Protein AF-A0A6B2CZ96-F1 (afdb_monomer)

Mean predicted aligned error: 2.51 Å

Foldseek 3Di:
DVVVQDDAQFEEEEELCPPVPVVLVSVVSRYQYEYEHQCNPVNVVVCVVSVHHYDHDDLQPDQPPAAAGQEYDYDPPLVVDDVVRSVVSVVSRVRNHDVSHYD

Structure (mmCIF, N/CA/C/O backbone):
data_AF-A0A6B2CZ96-F1
#
_entry.id   AF-A0A6B2CZ96-F1
#
loop_
_atom_site.group_PDB
_atom_site.id
_atom_site.type_symbol
_atom_site.label_atom_id
_atom_site.label_alt_id
_atom_site.label_comp_id
_atom_site.label_asym_id
_atom_site.label_entity_id
_atom_site.label_seq_id
_atom_site.pdbx_PDB_ins_code
_atom_site.Cartn_x
_atom_site.Cartn_y
_atom_site.Cartn_z
_atom_site.occupancy
_atom_site.B_iso_or_equiv
_atom_site.auth_seq_id
_atom_site.auth_comp_id
_atom_site.auth_asym_id
_atom_site.auth_atom_id
_atom_site.pdbx_PDB_model_num
ATOM 1 N N . MET A 1 1 ? -0.305 -10.198 12.529 1.00 73.44 1 MET A N 1
ATOM 2 C CA . MET A 1 1 ? 0.525 -8.961 12.439 1.00 73.44 1 MET A CA 1
ATOM 3 C C . MET A 1 1 ? -0.360 -7.717 12.386 1.00 73.44 1 MET A C 1
ATOM 5 O O . MET A 1 1 ? -0.456 -7.042 13.400 1.00 73.44 1 MET A O 1
ATOM 9 N N . VAL A 1 2 ? -1.093 -7.482 11.290 1.00 88.50 2 VAL A N 1
ATOM 10 C CA . VAL A 1 2 ? -2.075 -6.378 11.165 1.00 88.50 2 VAL A CA 1
ATOM 11 C C . VAL A 1 2 ? -3.259 -6.518 12.136 1.00 88.50 2 VAL A C 1
ATOM 13 O O . VAL A 1 2 ? -3.717 -5.536 12.708 1.00 88.50 2 VAL A O 1
ATOM 16 N N . GLU A 1 3 ? -3.700 -7.746 12.418 1.00 91.25 3 GLU A N 1
ATOM 17 C CA . GLU A 1 3 ? -4.827 -8.058 13.323 1.00 91.25 3 GLU A CA 1
ATOM 18 C C . GLU A 1 3 ? -4.699 -7.545 14.764 1.00 91.25 3 GLU A C 1
ATOM 20 O O . GLU A 1 3 ? -5.697 -7.449 15.471 1.00 91.25 3 GLU A O 1
ATOM 25 N N . ARG A 1 4 ? -3.478 -7.224 15.212 1.00 91.69 4 ARG A N 1
ATOM 26 C CA . ARG A 1 4 ? -3.238 -6.657 16.546 1.00 91.69 4 ARG A CA 1
ATOM 27 C C . ARG A 1 4 ? -3.547 -5.164 16.608 1.00 91.69 4 ARG A C 1
ATOM 29 O O . ARG A 1 4 ? -3.772 -4.642 17.692 1.00 91.69 4 ARG A O 1
ATOM 36 N N . TRP A 1 5 ? -3.529 -4.501 15.458 1.00 91.75 5 TRP A N 1
ATOM 37 C CA . TRP A 1 5 ? -3.594 -3.049 15.336 1.00 91.75 5 TRP A CA 1
ATOM 38 C C . TRP A 1 5 ? -4.868 -2.592 14.633 1.00 91.75 5 TRP A C 1
ATOM 40 O O . TRP A 1 5 ? -5.369 -1.505 14.894 1.00 91.75 5 TRP A O 1
ATOM 50 N N . CYS A 1 6 ? -5.422 -3.425 13.753 1.00 93.25 6 CYS A N 1
ATOM 51 C CA . CYS A 1 6 ? -6.574 -3.079 12.936 1.00 93.25 6 CYS A CA 1
ATOM 52 C C . CYS A 1 6 ? -7.708 -4.088 13.082 1.00 93.25 6 CYS A C 1
ATOM 54 O O . CYS A 1 6 ? -7.501 -5.305 13.094 1.00 93.25 6 CYS A O 1
ATOM 56 N N . ALA A 1 7 ? -8.928 -3.554 13.130 1.00 92.50 7 ALA A N 1
ATOM 57 C CA . ALA A 1 7 ? -10.147 -4.345 13.105 1.00 92.50 7 ALA A CA 1
ATOM 58 C C . ALA A 1 7 ? -10.249 -5.160 11.807 1.00 92.50 7 ALA A C 1
ATOM 60 O O . ALA A 1 7 ? -9.719 -4.786 10.761 1.00 92.50 7 ALA A O 1
ATOM 61 N N . ARG A 1 8 ? -10.968 -6.281 11.858 1.00 91.81 8 ARG A N 1
ATOM 62 C CA . ARG A 1 8 ? -11.251 -7.080 10.661 1.00 91.81 8 ARG A CA 1
ATOM 63 C C . ARG A 1 8 ? -12.026 -6.242 9.638 1.00 91.81 8 ARG A C 1
ATOM 65 O O . ARG A 1 8 ? -12.912 -5.485 10.022 1.00 91.81 8 ARG A O 1
ATOM 72 N N . GLY A 1 9 ? -11.700 -6.382 8.354 1.00 94.50 9 GLY A N 1
ATOM 73 C CA . GLY A 1 9 ? -12.296 -5.562 7.293 1.00 94.50 9 GLY A CA 1
ATOM 74 C C . GLY A 1 9 ? -11.670 -4.177 7.132 1.00 94.50 9 GLY A C 1
ATOM 75 O O . GLY A 1 9 ? -12.072 -3.456 6.226 1.00 94.50 9 GLY A O 1
ATOM 76 N N . ALA A 1 10 ? -10.694 -3.807 7.968 1.00 97.38 10 ALA A N 1
ATOM 77 C CA . ALA A 1 10 ? -9.942 -2.570 7.800 1.00 97.38 10 ALA A CA 1
ATOM 78 C C . ALA A 1 10 ? -9.255 -2.495 6.428 1.00 97.38 10 ALA A C 1
ATOM 80 O O . ALA A 1 10 ? -8.878 -3.514 5.836 1.00 97.38 10 ALA A O 1
ATOM 81 N N . SER A 1 11 ? -9.076 -1.266 5.960 1.00 97.94 11 SER A N 1
ATOM 82 C CA . SER A 1 11 ? -8.336 -0.941 4.750 1.00 97.94 11 SER A CA 1
ATOM 83 C C . SER A 1 11 ? -6.829 -1.009 4.995 1.00 97.94 11 SER A C 1
ATOM 85 O O . SER A 1 11 ? -6.306 -0.412 5.939 1.00 97.94 11 SER A O 1
ATOM 87 N N . VAL A 1 12 ? -6.123 -1.749 4.142 1.00 98.00 12 VAL A N 1
ATOM 88 C CA . VAL A 1 12 ? -4.675 -1.954 4.243 1.00 98.00 12 VAL A CA 1
ATOM 89 C C . VAL A 1 12 ? -4.012 -1.617 2.914 1.00 98.00 12 VAL A C 1
ATOM 91 O O . VAL A 1 12 ? -4.439 -2.094 1.860 1.00 98.00 12 VAL A O 1
ATOM 94 N N . VAL A 1 13 ? -2.956 -0.809 2.968 1.00 98.12 13 VAL A N 1
ATOM 95 C CA . VAL A 1 13 ? -2.100 -0.510 1.815 1.00 98.12 13 VAL A CA 1
ATOM 96 C C . VAL A 1 13 ? -0.812 -1.309 1.944 1.00 98.12 13 VAL A C 1
ATOM 98 O O . VAL A 1 13 ? -0.070 -1.118 2.899 1.00 98.12 13 VAL A O 1
ATOM 101 N N . ASP A 1 14 ? -0.560 -2.201 0.995 1.00 98.00 14 ASP A N 1
ATOM 102 C CA . ASP A 1 14 ? 0.669 -2.993 0.913 1.00 98.00 14 ASP A CA 1
ATOM 103 C C . ASP A 1 14 ? 1.612 -2.332 -0.094 1.00 98.00 14 ASP A C 1
ATOM 105 O O . ASP A 1 14 ? 1.223 -2.115 -1.240 1.00 98.00 14 ASP A O 1
ATOM 109 N N . LEU A 1 15 ? 2.799 -1.923 0.339 1.00 98.00 15 LEU A N 1
ATOM 110 C CA . LEU A 1 15 ? 3.732 -1.090 -0.424 1.00 98.00 15 LEU A CA 1
ATOM 111 C C . LEU A 1 15 ? 4.943 -1.921 -0.838 1.00 98.00 15 LEU A C 1
ATOM 113 O O . LEU A 1 15 ? 5.432 -2.702 -0.030 1.00 98.00 15 LEU A O 1
ATOM 117 N N . GLY A 1 16 ? 5.433 -1.732 -2.069 1.00 97.00 16 GLY A N 1
ATOM 118 C CA . GLY A 1 16 ? 6.464 -2.608 -2.645 1.00 97.00 16 GLY A CA 1
ATOM 119 C C . GLY A 1 16 ? 5.979 -4.057 -2.672 1.00 97.00 16 GLY A C 1
ATOM 120 O O . GLY A 1 16 ? 6.645 -4.965 -2.188 1.00 97.00 16 GLY A O 1
ATOM 121 N N . ALA A 1 17 ? 4.733 -4.228 -3.112 1.00 97.50 17 ALA A N 1
ATOM 122 C CA . ALA A 1 17 ? 3.938 -5.395 -2.788 1.00 97.50 17 ALA A CA 1
ATOM 123 C C . ALA A 1 17 ? 4.302 -6.651 -3.585 1.00 97.50 17 ALA A C 1
ATOM 125 O O . ALA A 1 17 ? 3.801 -7.721 -3.240 1.00 97.50 17 ALA A O 1
ATOM 126 N N . GLN A 1 18 ? 5.104 -6.578 -4.654 1.00 95.88 18 GLN A N 1
ATOM 127 C CA . GLN A 1 18 ? 5.504 -7.783 -5.378 1.00 95.88 18 GLN A CA 1
ATOM 128 C C . GLN A 1 18 ? 6.216 -8.787 -4.453 1.00 95.88 18 GLN A C 1
ATOM 130 O O . GLN A 1 18 ? 7.035 -8.397 -3.627 1.00 95.88 18 GLN A O 1
ATOM 135 N N . PRO A 1 19 ? 5.947 -10.104 -4.586 1.00 96.88 19 PRO A N 1
ATOM 136 C CA . PRO A 1 19 ? 5.097 -10.783 -5.577 1.00 96.88 19 PRO A CA 1
ATOM 137 C C . PRO A 1 19 ? 3.635 -11.007 -5.115 1.00 96.88 19 PRO A C 1
ATOM 139 O O . PRO A 1 19 ? 3.002 -12.000 -5.468 1.00 96.88 19 PRO A O 1
ATOM 142 N N . PHE A 1 20 ? 3.092 -10.092 -4.311 1.00 97.88 20 PHE A N 1
ATOM 143 C CA . PHE A 1 20 ? 1.713 -10.019 -3.793 1.00 97.88 20 PHE A CA 1
ATOM 144 C C . PHE A 1 20 ? 1.319 -11.081 -2.766 1.00 97.88 20 PHE A C 1
ATOM 146 O O . PHE A 1 20 ? 0.142 -11.229 -2.438 1.00 97.88 20 PHE A O 1
ATOM 153 N N . ILE A 1 21 ? 2.282 -11.819 -2.213 1.00 97.31 21 ILE A N 1
ATOM 154 C CA . ILE A 1 21 ? 2.011 -12.891 -1.242 1.00 97.31 21 ILE A CA 1
ATOM 155 C C . ILE A 1 21 ? 1.408 -12.330 0.047 1.00 97.31 21 ILE A C 1
ATOM 157 O O . ILE A 1 21 ? 0.414 -12.863 0.548 1.00 97.31 21 ILE A O 1
ATOM 161 N N . VAL A 1 22 ? 1.966 -11.228 0.553 1.00 97.25 22 VAL A N 1
ATOM 162 C CA . VAL A 1 22 ? 1.443 -10.529 1.734 1.00 97.25 22 VAL A CA 1
ATOM 163 C C . VAL A 1 22 ? 0.055 -9.967 1.433 1.00 97.25 22 VAL A C 1
ATOM 165 O O . VAL A 1 22 ? -0.882 -10.212 2.197 1.00 97.25 22 VAL A O 1
ATOM 168 N N . SER A 1 23 ? -0.120 -9.326 0.276 1.00 98.31 23 SER A N 1
ATOM 169 C CA . SER A 1 23 ? -1.407 -8.774 -0.151 1.00 98.31 23 SER A CA 1
ATOM 170 C C . SER A 1 23 ? -2.498 -9.850 -0.237 1.00 98.31 23 SER A C 1
ATOM 172 O O . SER A 1 23 ? -3.600 -9.668 0.282 1.00 98.31 23 SER A O 1
ATOM 174 N N . CYS A 1 24 ? -2.185 -11.001 -0.842 1.00 98.25 24 CYS A N 1
ATOM 175 C CA . CYS A 1 24 ? -3.070 -12.162 -0.930 1.00 98.25 24 CYS A CA 1
ATOM 176 C C . CYS A 1 24 ? -3.446 -12.700 0.455 1.00 98.25 24 CYS A C 1
ATOM 178 O O . CYS A 1 24 ? -4.620 -12.973 0.711 1.00 98.25 24 CYS A O 1
ATOM 180 N N . ALA A 1 25 ? -2.470 -12.842 1.356 1.00 97.25 25 ALA A N 1
ATOM 181 C CA . ALA A 1 25 ? -2.714 -13.323 2.711 1.00 97.25 25 ALA A CA 1
ATOM 182 C C . ALA A 1 25 ? -3.647 -12.372 3.478 1.00 97.25 25 ALA A C 1
ATOM 184 O O . ALA A 1 25 ? -4.642 -12.812 4.052 1.00 97.25 25 ALA A O 1
ATOM 185 N N . LEU A 1 26 ? -3.391 -11.063 3.417 1.00 97.25 26 LEU A N 1
ATOM 186 C CA . LEU A 1 26 ? -4.245 -10.047 4.036 1.00 97.25 26 LEU A CA 1
ATOM 187 C C . LEU A 1 26 ? -5.662 -10.056 3.442 1.00 97.25 26 LEU A C 1
ATOM 189 O O . LEU A 1 26 ? -6.647 -9.996 4.184 1.00 97.25 26 LEU A O 1
ATOM 193 N N . LYS A 1 27 ? -5.794 -10.217 2.121 1.00 97.88 27 LYS A N 1
ATOM 194 C CA . LYS A 1 27 ? -7.102 -10.329 1.465 1.00 97.88 27 LYS A CA 1
ATOM 195 C C . LYS A 1 27 ? -7.861 -11.570 1.941 1.00 97.88 27 LYS A C 1
ATOM 197 O O . LYS A 1 27 ? -9.035 -11.466 2.289 1.00 97.88 27 LYS A O 1
ATOM 202 N N . ALA A 1 28 ? -7.187 -12.718 2.048 1.00 97.12 28 ALA A N 1
ATOM 203 C CA . ALA A 1 28 ? -7.764 -13.963 2.560 1.00 97.12 28 ALA A CA 1
ATOM 204 C C . ALA A 1 28 ? -8.176 -13.877 4.043 1.00 97.12 28 ALA A C 1
ATOM 206 O O . ALA A 1 28 ? -9.151 -14.505 4.456 1.00 97.12 28 ALA A O 1
ATOM 2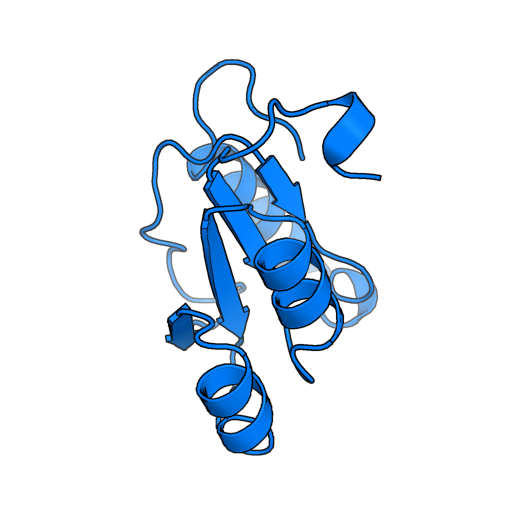07 N N . MET A 1 29 ? -7.486 -13.060 4.845 1.00 95.94 29 MET A N 1
ATOM 208 C CA . MET A 1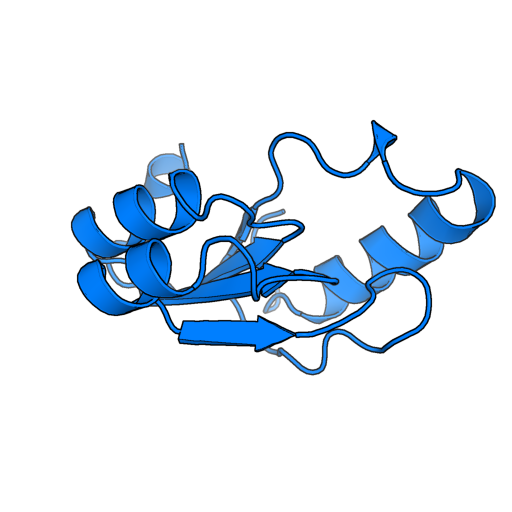 29 ? -7.871 -12.762 6.234 1.00 95.94 29 MET A CA 1
ATOM 209 C C . MET A 1 29 ? -9.115 -11.853 6.336 1.00 95.94 29 MET A C 1
ATOM 211 O O . MET A 1 29 ? -9.732 -11.753 7.405 1.00 95.94 29 MET A O 1
ATOM 215 N N . GLY A 1 30 ? -9.534 -11.244 5.223 1.00 96.75 30 GLY A N 1
ATOM 216 C CA . GLY A 1 30 ? -10.734 -10.417 5.116 1.00 96.75 30 GLY A CA 1
ATOM 217 C C . GLY A 1 30 ? -10.485 -8.917 5.264 1.00 96.75 30 GLY A C 1
ATOM 218 O O . GLY A 1 30 ? -11.402 -8.212 5.672 1.00 96.75 30 GLY A O 1
ATOM 219 N N . TYR A 1 31 ? -9.273 -8.432 4.986 1.00 98.06 31 TYR A N 1
ATOM 220 C CA . TYR A 1 31 ? -8.978 -6.996 4.899 1.00 98.06 31 TYR A CA 1
ATOM 221 C C . TYR A 1 31 ? -9.301 -6.431 3.510 1.00 98.06 31 TYR A C 1
ATOM 223 O O . TYR A 1 31 ? -9.304 -7.159 2.510 1.00 98.06 31 TYR A O 1
ATOM 231 N N . ASP A 1 32 ? -9.537 -5.121 3.433 1.00 97.62 32 ASP A N 1
ATOM 232 C CA . ASP A 1 32 ? -9.647 -4.419 2.155 1.00 97.62 32 ASP A CA 1
ATOM 233 C C . ASP A 1 32 ? -8.265 -3.955 1.682 1.00 97.62 32 ASP A C 1
ATOM 235 O O . ASP A 1 32 ? -7.745 -2.931 2.119 1.00 97.62 32 ASP A O 1
ATOM 239 N N . VAL A 1 33 ? -7.634 -4.770 0.836 1.00 98.12 33 VAL A N 1
ATOM 240 C CA . VAL A 1 33 ? -6.227 -4.600 0.456 1.00 98.12 33 VAL A CA 1
ATOM 241 C C . VAL A 1 33 ? -6.082 -3.856 -0.867 1.00 98.12 33 VAL A C 1
ATOM 243 O O . VAL A 1 33 ? -6.636 -4.275 -1.889 1.00 98.12 33 VAL A O 1
ATOM 246 N N . THR A 1 34 ? -5.258 -2.808 -0.855 1.00 98.38 34 THR A N 1
ATOM 247 C CA . THR A 1 34 ? -4.679 -2.187 -2.053 1.00 98.38 34 THR A CA 1
ATOM 248 C C . THR A 1 34 ? -3.169 -2.415 -2.055 1.00 98.38 34 THR A C 1
ATOM 250 O O . THR A 1 34 ? -2.473 -1.920 -1.177 1.00 98.38 34 THR A O 1
ATOM 253 N N . ALA A 1 35 ? -2.666 -3.153 -3.040 1.00 98.31 35 ALA A N 1
ATOM 254 C CA . ALA A 1 35 ? -1.243 -3.365 -3.271 1.00 98.31 35 ALA A CA 1
ATOM 255 C C . ALA A 1 35 ? -0.673 -2.267 -4.178 1.00 98.31 35 ALA A C 1
ATOM 257 O O . ALA A 1 35 ? -1.308 -1.874 -5.159 1.00 98.31 35 ALA A O 1
ATOM 258 N N . VAL A 1 36 ? 0.525 -1.788 -3.865 1.00 98.25 36 VAL A N 1
ATOM 259 C CA . VAL A 1 36 ? 1.229 -0.733 -4.590 1.00 98.25 36 VAL A CA 1
ATOM 260 C C . VAL A 1 36 ? 2.625 -1.216 -4.933 1.00 98.25 36 VAL A C 1
ATOM 262 O O . VAL A 1 36 ? 3.367 -1.647 -4.053 1.00 98.25 36 VAL A O 1
ATOM 265 N N . ASP A 1 37 ? 2.987 -1.129 -6.207 1.00 98.00 37 ASP A N 1
ATOM 266 C CA . ASP A 1 37 ? 4.309 -1.527 -6.682 1.00 98.00 37 ASP A CA 1
ATOM 267 C C . ASP A 1 37 ? 4.744 -0.679 -7.886 1.00 98.00 37 ASP A C 1
ATOM 269 O O . ASP A 1 37 ? 3.897 -0.158 -8.617 1.00 98.00 37 ASP A O 1
ATOM 273 N N . VAL A 1 38 ? 6.052 -0.532 -8.098 1.00 97.38 38 VAL A N 1
ATOM 274 C CA . VAL A 1 38 ? 6.615 0.219 -9.228 1.00 97.38 38 VAL A CA 1
ATOM 275 C C . VAL A 1 38 ? 6.557 -0.579 -10.530 1.00 97.38 38 VAL A C 1
ATOM 277 O O . VAL A 1 38 ? 6.374 0.006 -11.597 1.00 97.38 38 VAL A O 1
ATOM 280 N N . GLU A 1 39 ? 6.645 -1.905 -10.453 1.00 96.94 39 GLU A N 1
ATOM 281 C CA . GLU A 1 39 ? 6.627 -2.811 -11.602 1.00 96.94 39 GLU A CA 1
ATOM 282 C C . GLU A 1 39 ? 5.759 -4.036 -11.283 1.00 96.94 39 GLU A C 1
ATOM 284 O O . GLU A 1 39 ? 6.261 -5.146 -11.154 1.00 96.94 39 GLU A O 1
ATOM 289 N N . PRO A 1 40 ? 4.433 -3.880 -11.121 1.00 97.44 40 PRO A N 1
ATOM 290 C CA . PRO A 1 40 ? 3.570 -4.984 -10.711 1.00 97.44 40 PRO A CA 1
ATOM 291 C C . PRO A 1 40 ? 3.452 -6.108 -11.753 1.00 97.44 40 PRO A C 1
ATOM 293 O O . PRO A 1 40 ? 3.129 -7.243 -11.392 1.00 97.44 40 PRO A O 1
ATOM 296 N N . GLU A 1 41 ? 3.703 -5.810 -13.030 1.00 98.12 41 GLU A N 1
ATOM 297 C CA . GLU A 1 41 ? 3.356 -6.636 -14.190 1.00 98.12 41 GLU A CA 1
ATOM 298 C C . GLU A 1 41 ? 3.806 -8.110 -14.105 1.00 98.12 41 GLU A C 1
ATOM 300 O O . GLU A 1 41 ? 2.958 -8.974 -14.350 1.00 98.12 41 GLU A O 1
ATOM 305 N N . PRO A 1 42 ? 5.058 -8.443 -13.715 1.00 97.50 42 PRO A N 1
ATOM 306 C CA . PRO A 1 42 ? 5.535 -9.828 -13.630 1.00 97.50 42 PRO A CA 1
ATOM 307 C C . PRO A 1 42 ? 4.659 -10.786 -12.811 1.00 97.50 42 PRO A C 1
ATOM 309 O O . PRO A 1 42 ?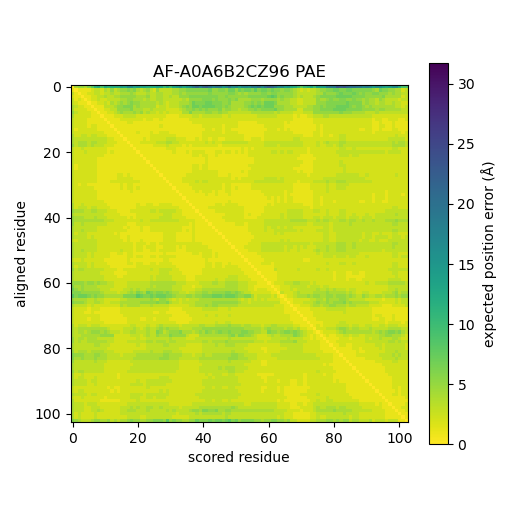 4.561 -11.966 -13.151 1.00 97.50 42 PRO A O 1
ATOM 312 N N . TYR A 1 43 ? 4.006 -10.297 -11.752 1.00 97.44 43 TYR A N 1
ATOM 313 C CA . TYR A 1 43 ? 3.229 -11.129 -10.825 1.00 97.44 43 TYR A CA 1
ATOM 314 C C . TYR A 1 43 ? 1.732 -10.789 -10.794 1.00 97.44 43 TYR A C 1
ATOM 316 O O . TYR A 1 43 ? 1.006 -11.316 -9.950 1.00 97.44 43 TYR A O 1
ATOM 324 N N . MET A 1 44 ? 1.234 -9.967 -11.727 1.00 98.25 44 MET A N 1
ATOM 325 C CA . MET A 1 44 ? -0.193 -9.612 -11.813 1.00 98.25 44 MET A CA 1
ATOM 326 C C . MET A 1 44 ? -1.156 -10.817 -11.774 1.00 98.25 44 MET A C 1
ATOM 328 O O . MET A 1 44 ? -2.145 -10.733 -11.042 1.00 98.25 44 MET A O 1
ATOM 332 N N . PRO A 1 45 ? -0.872 -11.969 -12.425 1.00 98.38 45 PRO A N 1
ATOM 333 C CA . PRO A 1 45 ? -1.748 -13.143 -12.333 1.00 98.38 45 PRO A CA 1
ATOM 334 C C . PRO A 1 45 ? -1.974 -13.663 -10.901 1.00 98.38 45 PRO A C 1
ATOM 336 O O . PRO A 1 45 ? -3.016 -14.257 -10.613 1.00 98.38 45 PRO A O 1
ATOM 339 N N . ILE A 1 46 ? -1.021 -13.448 -9.983 1.00 98.25 46 ILE A N 1
ATOM 340 C CA . ILE A 1 46 ? -1.166 -13.809 -8.563 1.00 98.25 46 ILE A CA 1
ATOM 341 C C . ILE A 1 46 ? -2.170 -12.870 -7.891 1.00 98.25 46 ILE A C 1
ATOM 343 O O . ILE A 1 46 ? -3.115 -13.336 -7.251 1.00 98.25 46 ILE A O 1
ATOM 347 N N . ALA A 1 47 ? -2.004 -11.558 -8.075 1.00 98.06 47 ALA A N 1
ATOM 348 C CA . ALA A 1 47 ? -2.905 -10.558 -7.512 1.00 98.06 47 ALA A CA 1
ATOM 349 C C . ALA A 1 47 ? -4.348 -10.738 -8.015 1.00 98.06 47 ALA A C 1
ATOM 351 O O . ALA A 1 47 ? -5.286 -10.721 -7.214 1.00 98.06 47 ALA A O 1
ATOM 352 N N . GLU A 1 48 ? -4.523 -10.992 -9.315 1.00 98.06 48 GLU A N 1
ATOM 353 C CA . GLU A 1 48 ? -5.825 -11.260 -9.937 1.00 98.06 48 GLU A CA 1
ATOM 354 C C . GLU A 1 48 ? -6.506 -12.488 -9.321 1.00 98.06 48 GLU A C 1
ATOM 356 O O . GLU A 1 48 ? -7.670 -12.420 -8.919 1.00 98.06 48 GLU A O 1
ATOM 361 N N . ARG A 1 49 ? -5.766 -13.593 -9.151 1.00 98.12 49 ARG A N 1
ATOM 362 C CA . ARG A 1 49 ? -6.281 -14.819 -8.521 1.00 98.12 49 ARG A CA 1
ATOM 363 C C . ARG A 1 49 ? -6.745 -14.591 -7.082 1.00 98.12 49 ARG A C 1
ATOM 365 O O . ARG A 1 49 ? -7.689 -15.241 -6.638 1.00 98.12 49 ARG A O 1
ATOM 372 N N . CYS A 1 50 ? -6.099 -13.680 -6.362 1.00 97.88 50 CYS A N 1
ATOM 373 C CA . CYS A 1 50 ? -6.468 -13.308 -4.999 1.00 97.88 50 CYS A CA 1
ATOM 374 C C . CYS A 1 50 ? -7.505 -12.177 -4.929 1.00 97.88 50 CYS A C 1
AT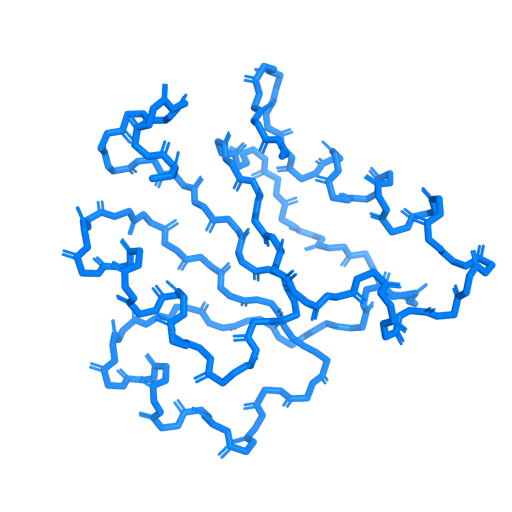OM 376 O O . CYS A 1 50 ? -7.906 -11.805 -3.828 1.00 97.88 50 CYS A O 1
ATOM 378 N N . SER A 1 51 ? -7.938 -11.612 -6.064 1.00 97.50 51 SER A N 1
ATOM 379 C CA . SER A 1 51 ? -8.793 -10.414 -6.110 1.00 97.50 51 SER A CA 1
ATOM 380 C C . SER A 1 51 ? -8.204 -9.221 -5.338 1.00 97.50 51 SER A C 1
ATOM 382 O O . SER A 1 51 ? -8.920 -8.481 -4.656 1.00 97.50 51 SER A O 1
ATOM 384 N N . VAL A 1 52 ? -6.883 -9.049 -5.412 1.00 98.31 52 VAL A N 1
ATOM 385 C CA . VAL A 1 52 ? -6.166 -7.910 -4.829 1.00 98.31 52 VAL A CA 1
ATOM 386 C C . VAL A 1 52 ? -6.199 -6.748 -5.816 1.00 98.31 52 VAL A C 1
ATOM 388 O O . VAL A 1 52 ? -5.868 -6.905 -6.990 1.00 98.31 52 VAL A O 1
ATOM 391 N N . LYS A 1 53 ? -6.584 -5.560 -5.339 1.00 97.94 53 LYS A N 1
ATOM 392 C CA . LYS A 1 53 ? -6.483 -4.332 -6.128 1.00 97.94 53 LYS A CA 1
ATOM 393 C C . LYS A 1 53 ? -5.016 -3.920 -6.198 1.00 97.94 53 LYS A C 1
ATOM 395 O O . LYS A 1 53 ? -4.400 -3.751 -5.151 1.00 97.94 53 LYS A O 1
ATOM 400 N N . VAL A 1 54 ? -4.489 -3.712 -7.401 1.00 98.25 54 VAL A N 1
ATOM 401 C CA . VAL A 1 54 ? -3.097 -3.289 -7.618 1.00 98.25 54 VAL A CA 1
ATOM 402 C C . VAL A 1 54 ? -3.057 -1.884 -8.208 1.00 98.25 54 VAL A C 1
ATOM 404 O O . VAL A 1 54 ? -3.842 -1.551 -9.096 1.00 98.25 54 VAL A O 1
ATOM 407 N N . VAL A 1 55 ? -2.141 -1.054 -7.713 1.00 97.62 55 VAL A N 1
ATOM 408 C CA . VAL A 1 55 ? -1.880 0.299 -8.205 1.00 97.62 55 VAL A CA 1
ATOM 409 C C . VAL A 1 55 ? -0.395 0.421 -8.534 1.00 97.62 55 VAL A C 1
ATOM 411 O O . VAL A 1 55 ? 0.455 0.300 -7.658 1.00 97.62 55 VAL A O 1
ATOM 414 N N . LYS A 1 56 ? -0.074 0.690 -9.803 1.00 97.69 56 LYS A N 1
ATOM 415 C CA . LYS A 1 56 ? 1.306 0.937 -10.233 1.00 97.69 56 LYS A CA 1
ATOM 416 C C . LYS A 1 56 ? 1.748 2.341 -9.834 1.00 97.69 56 LYS A C 1
ATOM 418 O O . LYS A 1 56 ? 1.180 3.295 -10.370 1.00 97.69 56 LYS A O 1
ATOM 423 N N . ARG A 1 57 ? 2.745 2.484 -8.958 1.00 97.00 57 ARG A N 1
ATOM 424 C CA . ARG A 1 57 ? 3.351 3.771 -8.558 1.00 97.00 57 ARG A CA 1
ATOM 425 C C . ARG A 1 57 ? 4.818 3.584 -8.178 1.00 97.00 57 ARG A C 1
ATOM 427 O O 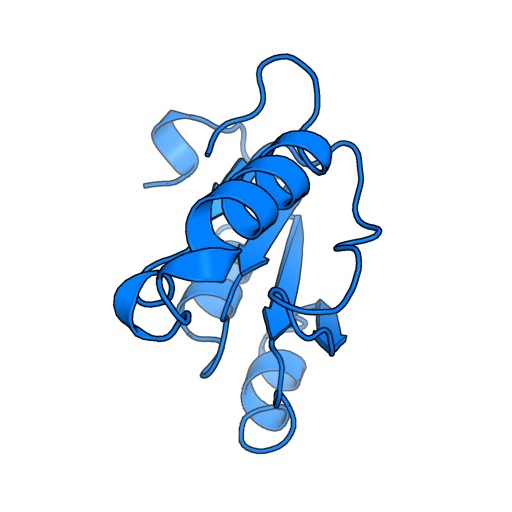. ARG A 1 57 ? 5.153 2.655 -7.453 1.00 97.00 57 ARG A O 1
ATOM 434 N N . ASP A 1 58 ? 5.653 4.530 -8.583 1.00 96.81 58 ASP A N 1
ATOM 435 C CA . ASP A 1 58 ? 6.999 4.710 -8.039 1.00 96.81 58 ASP A CA 1
ATOM 436 C C . ASP A 1 58 ? 6.926 5.526 -6.738 1.00 96.81 58 ASP A C 1
ATOM 438 O O . ASP A 1 58 ? 6.607 6.716 -6.761 1.00 96.81 58 ASP A O 1
ATOM 442 N N . LEU A 1 59 ? 7.220 4.899 -5.595 1.00 95.69 59 LEU A N 1
ATOM 443 C CA . LEU A 1 59 ? 7.158 5.564 -4.289 1.00 95.69 59 LEU A CA 1
ATOM 444 C C . LEU A 1 59 ? 8.153 6.728 -4.160 1.00 95.69 59 LEU A C 1
ATOM 446 O O . LEU A 1 59 ? 7.879 7.677 -3.425 1.00 95.69 59 LEU A O 1
ATOM 450 N N . GLU A 1 60 ? 9.289 6.687 -4.860 1.00 96.19 60 GLU A N 1
ATOM 451 C CA . GLU A 1 60 ? 10.317 7.729 -4.776 1.00 96.19 60 GLU A CA 1
ATOM 452 C C . GLU A 1 60 ? 9.908 8.996 -5.528 1.00 96.19 60 GLU A C 1
ATOM 454 O O . GLU A 1 60 ? 10.248 10.115 -5.132 1.00 96.19 60 GLU A O 1
ATOM 459 N N . ARG A 1 61 ? 9.177 8.826 -6.632 1.00 95.38 61 ARG A N 1
ATOM 460 C CA . ARG A 1 61 ? 8.932 9.898 -7.607 1.00 95.38 61 ARG A CA 1
ATOM 461 C C . ARG A 1 61 ? 7.491 10.364 -7.659 1.00 95.38 61 ARG A C 1
ATOM 463 O O . ARG A 1 61 ? 7.231 11.492 -8.078 1.00 95.38 61 ARG A O 1
ATOM 470 N N . GLU A 1 62 ? 6.555 9.513 -7.267 1.00 95.38 62 GLU A N 1
ATOM 471 C CA . GLU A 1 62 ? 5.129 9.742 -7.438 1.00 95.38 62 GLU A CA 1
ATOM 472 C C . GLU A 1 62 ? 4.417 9.828 -6.086 1.00 95.38 62 GLU A C 1
ATOM 474 O O . GLU A 1 62 ? 4.832 9.264 -5.076 1.00 95.38 62 GLU A O 1
ATOM 479 N N . ARG A 1 63 ? 3.305 10.566 -6.054 1.00 92.38 63 ARG A N 1
ATOM 480 C CA . ARG A 1 63 ? 2.468 10.641 -4.854 1.00 92.38 63 ARG A CA 1
ATOM 481 C C . ARG A 1 63 ? 1.658 9.357 -4.730 1.00 92.38 63 ARG A C 1
ATOM 483 O O . ARG A 1 63 ? 1.132 8.853 -5.720 1.00 92.38 63 ARG A O 1
ATOM 490 N N . LEU A 1 64 ? 1.504 8.871 -3.498 1.00 89.00 64 LEU A N 1
ATOM 491 C CA . LEU A 1 64 ? 0.806 7.612 -3.228 1.00 89.00 64 LEU A CA 1
ATOM 492 C C . LEU A 1 64 ? -0.709 7.687 -3.508 1.00 89.00 64 LEU A C 1
ATOM 494 O O . LEU A 1 64 ? -1.330 6.642 -3.618 1.00 89.00 64 LEU A O 1
ATOM 498 N N . ASP A 1 65 ? -1.304 8.889 -3.621 1.00 89.00 65 ASP A N 1
ATOM 499 C CA . ASP A 1 65 ? -2.721 9.209 -3.944 1.00 89.00 65 ASP A CA 1
ATOM 500 C C . ASP A 1 65 ? -3.830 8.346 -3.295 1.00 89.00 65 ASP A C 1
ATOM 502 O O . ASP A 1 65 ? -5.013 8.481 -3.598 1.00 89.00 65 ASP A O 1
ATOM 506 N N . ILE A 1 66 ? -3.468 7.532 -2.310 1.00 93.12 66 ILE A N 1
ATOM 507 C CA . ILE A 1 66 ? -4.334 6.792 -1.404 1.00 93.12 66 ILE A CA 1
ATOM 508 C C . ILE A 1 66 ? -4.457 7.616 -0.125 1.00 93.12 66 ILE A C 1
ATOM 510 O O . ILE A 1 66 ? -3.479 8.218 0.327 1.00 93.12 66 ILE A O 1
ATOM 514 N N . ARG A 1 67 ? -5.662 7.695 0.441 1.00 94.75 67 ARG A N 1
ATOM 515 C CA . ARG A 1 67 ? -5.963 8.482 1.643 1.00 94.75 67 ARG A CA 1
ATOM 516 C C . ARG A 1 67 ? -6.920 7.715 2.544 1.00 94.75 67 ARG A C 1
ATOM 518 O O . ARG A 1 67 ? -7.817 7.039 2.049 1.00 94.75 67 ARG A O 1
ATOM 525 N N . GLY A 1 68 ? -6.766 7.898 3.852 1.00 95.94 68 GLY A N 1
ATOM 526 C CA . GLY A 1 68 ? -7.681 7.363 4.857 1.00 95.94 68 GLY A CA 1
ATOM 527 C C . GLY A 1 68 ? -7.519 5.873 5.156 1.00 95.94 68 GLY A C 1
ATOM 528 O O . GLY A 1 68 ? -8.432 5.301 5.744 1.00 95.94 68 GLY A O 1
ATOM 529 N N . ALA A 1 69 ? -6.394 5.256 4.783 1.00 97.44 69 ALA A N 1
ATOM 530 C CA . ALA A 1 69 ? -6.131 3.858 5.104 1.00 97.44 69 ALA A CA 1
ATOM 531 C C . ALA A 1 69 ? -5.994 3.646 6.621 1.00 97.44 69 ALA A C 1
ATOM 533 O O . ALA A 1 69 ? -5.505 4.521 7.343 1.00 97.44 69 ALA A O 1
ATOM 534 N N . ASP A 1 70 ? -6.413 2.479 7.109 1.00 98.00 70 ASP A N 1
ATOM 535 C CA . ASP A 1 70 ? -6.269 2.113 8.520 1.00 98.00 70 ASP A CA 1
ATOM 536 C C . ASP A 1 70 ? -4.841 1.666 8.841 1.00 98.00 70 ASP A C 1
ATOM 538 O O . ASP A 1 70 ? -4.342 1.932 9.936 1.00 98.00 70 ASP A O 1
ATOM 542 N N . CYS A 1 71 ? -4.193 1.000 7.883 1.00 97.50 71 CYS A N 1
ATOM 543 C CA . CYS A 1 71 ? -2.843 0.479 8.016 1.00 97.50 71 CYS A CA 1
ATOM 544 C C . CYS A 1 71 ? -2.082 0.549 6.691 1.00 97.50 71 CYS A C 1
ATOM 546 O O . CYS A 1 71 ? -2.649 0.311 5.623 1.00 97.50 71 CYS A O 1
ATOM 548 N N . ALA A 1 72 ? -0.790 0.833 6.774 1.00 97.31 72 ALA A N 1
ATOM 549 C CA . ALA A 1 72 ? 0.167 0.608 5.707 1.00 97.31 72 ALA A CA 1
ATOM 550 C C . ALA A 1 72 ? 1.123 -0.503 6.146 1.00 97.31 72 ALA A C 1
ATOM 552 O O . ALA A 1 72 ? 1.471 -0.587 7.318 1.00 97.31 72 ALA A O 1
ATOM 553 N N . VAL A 1 73 ? 1.521 -1.365 5.217 1.00 96.44 73 VAL A N 1
ATOM 554 C CA . VAL A 1 73 ? 2.504 -2.423 5.450 1.00 96.44 73 VAL A CA 1
ATOM 555 C C . VAL A 1 73 ? 3.559 -2.387 4.353 1.00 96.44 73 VAL A C 1
ATOM 557 O O . VAL A 1 73 ? 3.262 -2.095 3.197 1.00 96.44 73 VAL A O 1
ATOM 560 N N . PHE A 1 74 ? 4.795 -2.675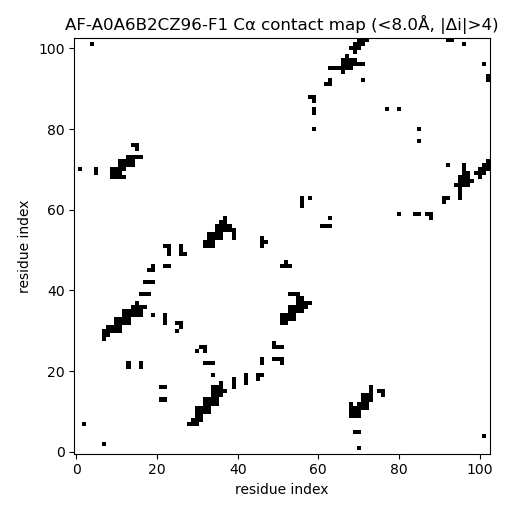 4.734 1.00 94.75 74 PHE A N 1
ATOM 561 C CA . PHE A 1 74 ? 5.921 -2.921 3.842 1.00 94.75 74 PHE A CA 1
ATOM 562 C C . PHE A 1 74 ? 6.842 -3.911 4.556 1.00 94.75 74 PHE A C 1
ATOM 564 O O . PHE A 1 74 ? 7.124 -3.737 5.742 1.00 94.75 74 PHE A O 1
ATOM 571 N N . THR A 1 75 ? 7.257 -4.981 3.882 1.00 89.88 75 THR A N 1
ATOM 572 C CA . THR A 1 75 ? 8.106 -6.015 4.502 1.00 89.88 75 THR A CA 1
ATOM 573 C C . THR A 1 75 ? 9.566 -5.865 4.110 1.00 89.88 75 THR A C 1
ATOM 575 O O . THR A 1 75 ? 10.413 -5.841 4.988 1.00 89.88 75 THR A O 1
ATOM 578 N N . GLU A 1 76 ? 9.843 -5.692 2.820 1.00 89.31 76 GLU A N 1
ATOM 579 C CA . GLU A 1 76 ? 11.194 -5.623 2.250 1.00 89.31 76 GLU A CA 1
ATOM 580 C C . GLU A 1 76 ? 11.172 -4.528 1.167 1.00 89.31 76 GLU A C 1
ATOM 582 O O . GLU A 1 76 ? 10.911 -4.783 -0.007 1.00 89.31 76 GLU A O 1
ATOM 587 N N . VAL A 1 77 ? 11.264 -3.264 1.591 1.00 91.81 77 VAL A N 1
ATOM 588 C CA . VAL A 1 77 ? 11.038 -2.092 0.719 1.00 91.81 77 VAL A CA 1
ATOM 589 C C . VAL A 1 77 ? 12.071 -1.015 0.970 1.00 91.81 77 VAL A C 1
ATOM 591 O O . VAL A 1 77 ? 12.647 -0.492 0.023 1.00 91.81 77 VAL A O 1
ATOM 594 N N . ILE A 1 78 ? 12.310 -0.657 2.235 1.00 93.00 78 ILE A N 1
ATOM 595 C CA . ILE A 1 78 ? 13.162 0.485 2.598 1.00 93.00 78 ILE A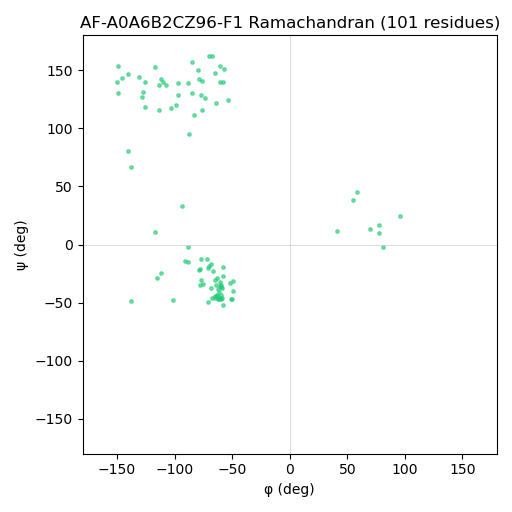 CA 1
ATOM 596 C C . ILE A 1 78 ? 14.586 0.318 2.053 1.00 93.00 78 ILE A C 1
ATOM 598 O O . ILE A 1 78 ? 15.196 1.286 1.614 1.00 93.00 78 ILE A O 1
ATOM 602 N N . GLU A 1 79 ? 15.105 -0.901 2.055 1.00 92.69 79 GLU A N 1
ATOM 603 C CA . GLU A 1 79 ? 16.424 -1.283 1.559 1.00 92.69 79 GLU A CA 1
ATOM 604 C C . GLU A 1 79 ? 16.556 -1.227 0.032 1.00 92.69 79 GLU A C 1
ATOM 606 O O . GLU A 1 79 ? 17.670 -1.126 -0.483 1.00 92.69 79 GLU A O 1
ATOM 611 N N . HIS A 1 80 ? 15.432 -1.258 -0.685 1.00 94.25 80 HIS A N 1
ATOM 612 C CA . HIS A 1 80 ? 15.378 -1.090 -2.135 1.00 94.25 80 HIS A CA 1
ATOM 613 C C . HIS A 1 80 ? 15.247 0.379 -2.550 1.00 94.25 80 HIS A C 1
ATOM 615 O O . HIS A 1 80 ? 15.498 0.711 -3.709 1.00 94.25 80 HIS A O 1
ATOM 621 N N . LEU A 1 81 ? 14.886 1.261 -1.614 1.00 95.50 81 LEU A N 1
ATOM 622 C CA . LEU A 1 81 ? 14.817 2.695 -1.857 1.00 95.50 81 LEU A CA 1
ATOM 623 C C . LEU A 1 81 ? 16.214 3.311 -1.825 1.00 95.50 81 LEU A C 1
ATOM 625 O O . LEU A 1 81 ? 17.058 3.012 -0.975 1.00 95.50 81 LEU A O 1
ATOM 629 N N . HIS A 1 82 ? 16.437 4.278 -2.702 1.00 96.62 82 HIS A N 1
ATOM 630 C CA . HIS A 1 82 ? 17.573 5.162 -2.589 1.00 96.62 82 HIS A CA 1
ATOM 631 C C . HIS A 1 82 ? 17.430 5.990 -1.303 1.00 96.62 82 HIS A C 1
ATOM 633 O O . HIS A 1 82 ? 16.469 6.740 -1.117 1.00 96.62 82 HIS A O 1
ATOM 639 N N . TYR A 1 83 ? 18.425 5.897 -0.416 1.00 95.19 83 TYR A N 1
ATOM 640 C CA . TYR A 1 83 ? 18.399 6.470 0.940 1.00 95.19 83 TYR A CA 1
ATOM 641 C C . TYR A 1 83 ? 17.963 7.946 1.003 1.00 95.19 83 TYR A C 1
ATOM 643 O O . TYR A 1 83 ? 17.347 8.373 1.977 1.00 95.19 83 TYR A O 1
ATOM 651 N N . TYR A 1 84 ? 18.268 8.728 -0.038 1.00 96.88 84 TYR A N 1
ATOM 652 C CA . TYR A 1 84 ? 17.870 10.133 -0.156 1.00 96.88 84 TYR A CA 1
ATOM 653 C C . TYR A 1 84 ? 16.343 10.336 -0.147 1.00 96.88 84 TYR A C 1
ATOM 655 O O . TYR A 1 84 ? 15.867 11.316 0.423 1.00 96.88 84 TYR A O 1
ATOM 663 N N . TYR A 1 85 ? 15.573 9.418 -0.739 1.00 96.62 85 TYR A N 1
ATOM 664 C CA . TYR A 1 85 ? 14.117 9.539 -0.862 1.00 96.62 85 TYR A CA 1
ATOM 665 C C . TYR A 1 85 ? 13.354 8.908 0.308 1.00 96.62 85 TYR A C 1
ATOM 667 O O . TYR A 1 85 ? 12.183 9.229 0.501 1.00 96.62 85 TYR A O 1
ATOM 675 N N . VAL A 1 86 ? 13.995 8.083 1.147 1.00 96.12 86 VAL A N 1
ATOM 676 C CA . VAL A 1 86 ? 13.337 7.387 2.273 1.00 96.12 86 VAL A CA 1
ATOM 677 C C . VAL A 1 86 ? 12.506 8.327 3.166 1.00 96.12 86 VAL A C 1
ATOM 679 O O . VAL A 1 86 ? 11.343 8.006 3.422 1.00 96.12 86 VAL A O 1
ATOM 682 N N . PRO A 1 87 ? 12.994 9.510 3.602 1.00 96.19 87 PRO A N 1
ATOM 683 C CA . PRO A 1 87 ? 12.183 10.411 4.424 1.00 96.19 87 PRO A CA 1
ATOM 684 C C . PRO A 1 87 ? 10.918 10.915 3.713 1.00 96.19 87 PRO A C 1
ATOM 686 O O . PRO A 1 87 ? 9.861 11.034 4.333 1.00 96.19 87 PRO A O 1
ATOM 689 N N . GLN A 1 88 ? 11.012 11.198 2.411 1.00 95.94 88 GLN A N 1
ATOM 690 C CA . GLN A 1 88 ? 9.870 11.611 1.595 1.00 95.94 88 GLN A CA 1
ATOM 691 C C . GLN A 1 88 ? 8.872 10.461 1.446 1.00 95.94 88 GLN A C 1
ATOM 693 O O . GLN A 1 88 ? 7.678 10.676 1.644 1.00 95.94 88 GLN A O 1
ATOM 698 N N . VAL A 1 89 ? 9.352 9.255 1.138 1.00 96.25 89 VAL A N 1
ATOM 699 C CA . VAL A 1 89 ? 8.515 8.059 0.981 1.00 96.25 89 VAL A CA 1
ATOM 700 C C . VAL A 1 89 ? 7.736 7.785 2.266 1.00 96.25 89 VAL A C 1
ATOM 702 O O . VAL A 1 89 ? 6.509 7.725 2.235 1.00 96.25 89 VAL A O 1
ATOM 705 N N . LEU A 1 90 ? 8.414 7.731 3.417 1.00 95.94 90 LEU A N 1
ATOM 706 C CA . LEU A 1 90 ? 7.762 7.540 4.719 1.00 95.94 90 LEU A CA 1
ATOM 707 C C . LEU A 1 90 ? 6.755 8.659 5.032 1.00 95.94 90 LEU A C 1
ATOM 709 O O . LEU A 1 90 ? 5.685 8.394 5.584 1.00 95.94 90 LEU A O 1
ATOM 713 N N . SER A 1 91 ? 7.052 9.904 4.642 1.00 95.50 91 SER A N 1
ATOM 714 C CA . SER A 1 91 ? 6.111 11.022 4.777 1.00 95.50 91 SER A CA 1
ATOM 715 C C . SER A 1 91 ? 4.848 10.826 3.933 1.00 95.50 91 SER A C 1
ATOM 717 O O . SER A 1 91 ? 3.745 11.067 4.425 1.00 95.50 91 SER A O 1
ATOM 719 N N . GLU A 1 92 ? 4.976 10.385 2.680 1.00 95.25 92 GLU A N 1
ATOM 720 C CA . GLU A 1 92 ? 3.827 10.120 1.807 1.00 95.25 92 GLU A CA 1
ATOM 721 C C . GLU A 1 92 ? 3.010 8.914 2.279 1.00 95.25 92 GLU A C 1
ATOM 723 O O . GLU A 1 92 ? 1.779 8.981 2.261 1.00 95.25 92 GLU A O 1
ATOM 728 N N . ILE A 1 93 ? 3.658 7.859 2.784 1.00 95.56 93 ILE A N 1
ATOM 729 C CA . ILE A 1 93 ? 2.950 6.720 3.377 1.00 95.56 93 ILE A CA 1
ATOM 730 C C . ILE A 1 93 ? 2.140 7.184 4.588 1.00 95.56 93 ILE A C 1
ATOM 732 O O . ILE A 1 93 ? 0.942 6.916 4.664 1.00 95.56 93 ILE A O 1
ATOM 736 N N . ASN A 1 94 ? 2.735 7.968 5.489 1.00 95.81 94 ASN A N 1
ATOM 737 C CA . ASN A 1 94 ? 2.018 8.505 6.644 1.00 95.81 94 ASN A CA 1
ATOM 738 C C . ASN A 1 94 ? 0.819 9.389 6.239 1.00 95.81 94 ASN A C 1
ATOM 740 O O . ASN A 1 94 ? -0.224 9.347 6.884 1.00 95.81 94 ASN A O 1
ATOM 744 N N . LYS A 1 95 ? 0.913 10.149 5.136 1.00 95.44 95 LYS A N 1
ATOM 745 C CA . LYS A 1 95 ? -0.217 10.934 4.589 1.00 95.44 95 LYS A CA 1
ATOM 746 C C . LYS A 1 95 ? -1.325 10.072 3.979 1.00 95.44 95 LYS A C 1
ATOM 748 O O . LYS A 1 95 ? -2.429 10.576 3.766 1.00 95.44 95 LYS A O 1
ATOM 753 N N . SER A 1 96 ? -1.045 8.810 3.656 1.00 95.88 96 SER A N 1
ATOM 754 C CA . SER A 1 96 ? -2.063 7.874 3.175 1.00 95.88 96 SER A CA 1
ATOM 755 C C . SER A 1 96 ? -2.941 7.319 4.294 1.00 95.88 96 SER A C 1
ATOM 757 O O . SER A 1 96 ? -4.076 6.914 4.035 1.00 95.88 96 SER A O 1
ATOM 759 N N . LEU A 1 97 ? -2.456 7.371 5.536 1.00 97.44 97 LEU A N 1
ATOM 760 C CA . LEU A 1 97 ? -3.162 6.890 6.714 1.00 97.44 97 LEU A CA 1
ATOM 761 C C . LEU A 1 97 ? -4.202 7.902 7.206 1.00 97.44 97 LEU A C 1
ATOM 763 O O . LEU A 1 97 ? -4.050 9.119 7.072 1.00 97.44 97 LEU A O 1
ATOM 767 N N . LYS A 1 98 ? -5.274 7.398 7.818 1.00 96.81 98 LYS A N 1
ATOM 768 C CA . LYS A 1 98 ? -6.179 8.224 8.628 1.00 96.81 98 LYS A CA 1
ATOM 769 C C . LYS A 1 98 ? -5.487 8.672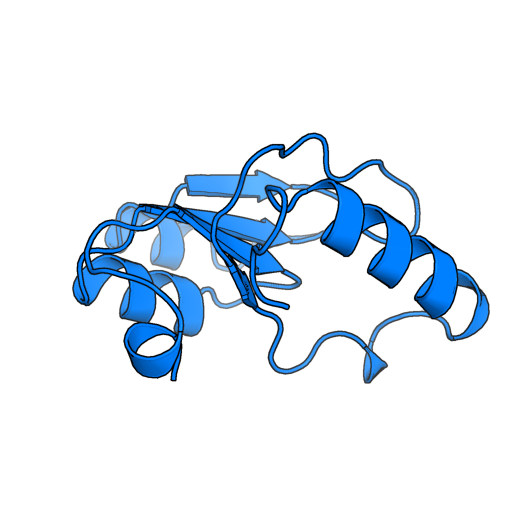 9.930 1.00 96.81 98 LYS A C 1
ATOM 771 O O . LYS A 1 98 ? -4.524 8.033 10.358 1.00 96.81 98 LYS A O 1
ATOM 776 N N . PRO A 1 99 ? -5.992 9.705 10.632 1.00 95.88 99 PRO A N 1
ATOM 777 C CA . PRO A 1 99 ? -5.532 10.003 11.986 1.00 95.88 99 PRO A CA 1
ATOM 778 C C . PRO A 1 99 ? -5.637 8.770 12.898 1.00 95.88 99 PRO A C 1
ATOM 780 O O . PRO A 1 99 ? -6.709 8.176 13.021 1.00 95.88 99 PRO A O 1
ATOM 783 N N . GLY A 1 100 ? -4.519 8.381 13.516 1.00 93.81 100 GLY A N 1
ATOM 784 C CA . GLY A 1 100 ? -4.425 7.171 14.343 1.00 93.81 100 GLY A CA 1
ATOM 785 C C . GLY A 1 100 ? -4.314 5.856 13.561 1.00 93.81 100 GLY A C 1
ATOM 786 O O . GLY A 1 100 ? -4.444 4.797 14.167 1.00 93.81 100 GLY A O 1
ATOM 787 N N . GLY A 1 101 ? -4.108 5.908 12.241 1.00 95.50 101 GLY A N 1
ATOM 788 C CA . GLY A 1 101 ? -3.734 4.742 11.444 1.00 95.50 101 GLY A CA 1
ATOM 789 C C . GLY A 1 101 ? -2.327 4.246 11.779 1.00 95.50 101 GLY A C 1
ATOM 790 O O . GLY A 1 101 ? -1.526 4.964 12.383 1.00 95.50 101 GLY A O 1
ATOM 791 N N . TYR A 1 102 ? -2.043 3.010 11.384 1.00 95.75 102 TYR A N 1
ATOM 792 C CA . TYR A 1 102 ? -0.799 2.325 11.720 1.00 95.75 102 TYR A CA 1
ATOM 793 C C . 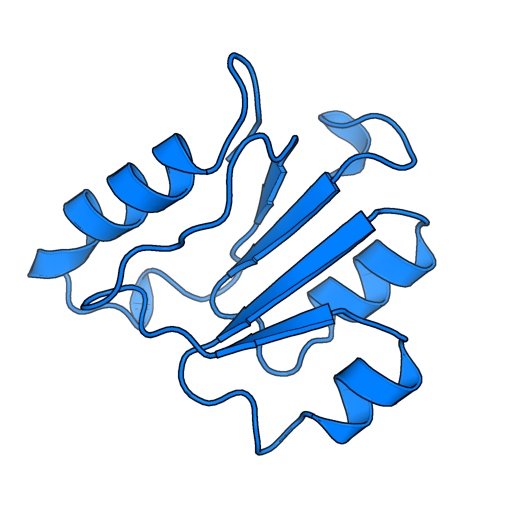TYR A 1 102 ? 0.128 2.215 10.515 1.00 95.75 102 TYR A C 1
ATOM 795 O O . TYR A 1 102 ? -0.305 1.886 9.411 1.00 95.75 102 TYR A O 1
ATOM 803 N N . LEU A 1 103 ? 1.407 2.473 10.764 1.00 90.94 103 LEU A N 1
ATOM 804 C CA . LEU A 1 103 ? 2.513 2.165 9.870 1.00 90.94 103 LEU A CA 1
ATOM 805 C C . LEU A 1 103 ? 3.267 0.956 10.424 1.00 90.94 103 LEU A C 1
ATOM 807 O O . LEU A 1 103 ? 3.516 0.968 11.653 1.00 90.94 103 LEU A O 1
#

Nearest PDB structures (foldseek):
  9fce-assembly1_A  TM=8.646E-01  e=1.311E-06  Streptomyces sp.
  3ege-assembly1_A  TM=8.015E-01  e=4.347E-05  Trichormus variabilis ATCC 29413
  3ccf-assembly1_A  TM=7.447E-01  e=6.510E-05  Trichormus variabilis ATCC 29413
  7zkg-assembly1_A  TM=7.044E-01  e=1.886E-03  Streptomyces griseofuscus
  4hg2-assembly1_A  TM=7.198E-01  e=1.991E-02  Anaeromyxobacter dehalogenans 2CP-C

Radius of gyration: 12.74 Å; Cα contacts (8 Å, |Δi|>4): 176; chains: 1; bounding box: 31×26×31 Å

Sequence (103 aa):
MVERWCARGASVVDLGAQPFIVSCALKAMGYDVTAVDVEPEPYMPIAERCSVKVVKRDLERERLDIRGADCAVFTEVIEHLHYYYVPQVLSEINKSLKPGGYL

pLDDT: mean 95.77, std 3.28, range [73.44, 98.38]

Secondary structure (DSSP, 8-state):
-GGGTS-TT-EEEEES-TT-HHHHHHHHHT-EEEEEESS-GGGHHHHHHTT-EEEE--TTTS-----SEEEEE-SS-GGGS-TTTHHHHHHHHHHHEEEEEE-

Solvent-accessible surface area (backbone atoms only — not comparable to full-atom values): 5841 Å² total; per-residue (Å²): 120,65,72,83,79,42,64,86,55,37,37,35,37,28,40,55,28,74,73,29,61,67,45,37,52,46,34,75,73,46,34,45,42,39,30,28,18,68,74,50,70,93,37,41,73,54,29,58,76,49,69,45,46,76,45,79,45,44,62,80,84,44,80,75,90,52,68,61,25,46,30,46,47,66,90,80,39,75,88,77,44,61,75,87,39,47,66,57,35,55,50,46,54,58,62,20,34,32,95,90,38,45,117